Protein AF-A0A9N9IFL8-F1 (afdb_monomer_lite)

Organism: NCBI:txid94023

Secondary structure (DSSP, 8-state):
-HHHHHHHHHHHHHHHT--TTS--HHHHHHHHHHHHT----HHHHHHHHHHHT---EEEE-TTS-EEEEPPPHHHHHHHHHHHH-TT----HHHHHHHHHHTSSSTT----HHHHHHHHHHHHHHHHHHHHHHHHHHHHHHHHHHHHHHHHHHHHHHHHH-

Foldseek 3Di:
DLVLLLVLQVCQCVVVVDDPVPDPLVSSQVVSCVVPVDNDDSVRSVVSCVLAPDLWQWFQDPVGDTDTDDDDPVLLVLLQCLCVDPPHNDQLQVSQVVVQVVDPDVRRGDDSSSSVNSNVVVVVVVVVVVVVVVVVVVVVVVVVVVVVVVVVVVVVVVVVD

Structure (mmCIF, N/CA/C/O backbone):
data_AF-A0A9N9IFL8-F1
#
_entry.id   AF-A0A9N9IFL8-F1
#
loop_
_atom_site.group_PDB
_atom_site.id
_atom_site.type_symbol
_atom_site.label_atom_id
_atom_site.label_alt_id
_atom_site.label_comp_id
_atom_site.label_asym_id
_atom_site.label_entity_id
_atom_site.label_seq_id
_atom_site.pdbx_PDB_ins_code
_atom_site.Cartn_x
_atom_site.Cartn_y
_atom_site.Cartn_z
_atom_site.occupancy
_atom_site.B_iso_or_equiv
_atom_site.auth_seq_id
_atom_site.auth_comp_id
_atom_site.auth_asym_id
_atom_site.auth_atom_id
_atom_site.pdbx_PDB_model_num
ATOM 1 N N . GLU A 1 1 ? 3.283 -5.319 15.731 1.00 62.34 1 GLU A N 1
ATOM 2 C CA . GLU A 1 1 ? 2.196 -4.319 15.579 1.00 62.34 1 GLU A CA 1
ATOM 3 C C . GLU A 1 1 ? 1.649 -4.207 14.150 1.00 62.34 1 GLU A C 1
ATOM 5 O O . GLU A 1 1 ? 0.452 -4.373 13.979 1.00 62.34 1 GLU A O 1
ATOM 10 N N . GLU A 1 2 ? 2.465 -3.928 13.121 1.00 61.03 2 GLU A N 1
ATOM 11 C CA . GLU A 1 2 ? 1.962 -3.703 11.742 1.00 61.03 2 GLU A CA 1
ATOM 12 C C . GLU A 1 2 ? 1.290 -4.931 11.110 1.00 61.03 2 GLU A C 1
ATOM 14 O O . GLU A 1 2 ? 0.198 -4.815 10.553 1.00 61.03 2 GLU A O 1
ATOM 19 N N . SER A 1 3 ? 1.896 -6.117 11.247 1.00 67.12 3 SER A N 1
ATOM 20 C CA . SER A 1 3 ? 1.292 -7.387 10.814 1.00 67.12 3 SER A CA 1
ATOM 21 C C . SER A 1 3 ? -0.030 -7.663 11.537 1.00 67.12 3 SER A C 1
ATOM 23 O O . SER A 1 3 ? -1.008 -8.056 10.909 1.00 67.12 3 SER A O 1
ATOM 25 N N . GLY A 1 4 ? -0.077 -7.362 12.835 1.00 77.94 4 GLY A N 1
ATOM 26 C CA . GLY A 1 4 ? -1.257 -7.500 13.683 1.00 77.94 4 GLY A CA 1
ATOM 27 C C . GLY A 1 4 ? -2.424 -6.611 13.271 1.00 77.94 4 GLY A C 1
ATOM 28 O O . GLY A 1 4 ? -3.553 -7.080 13.168 1.00 77.94 4 GLY A O 1
ATOM 29 N N . LEU A 1 5 ? -2.147 -5.337 12.975 1.00 79.25 5 LEU A N 1
ATOM 30 C CA . LEU A 1 5 ? -3.158 -4.413 12.461 1.00 79.25 5 LEU A CA 1
ATOM 31 C C . LEU A 1 5 ? -3.664 -4.861 11.081 1.00 79.25 5 LEU A C 1
ATOM 33 O O . LEU A 1 5 ? -4.854 -4.764 10.804 1.00 79.25 5 LEU A O 1
ATOM 37 N N . SER A 1 6 ? -2.775 -5.385 10.227 1.00 73.38 6 SER A N 1
ATOM 38 C CA . SER A 1 6 ? -3.148 -5.931 8.913 1.00 73.38 6 SER A CA 1
ATOM 39 C C . SER A 1 6 ? -4.136 -7.080 9.029 1.00 73.38 6 SER A C 1
ATOM 41 O O . SER A 1 6 ? -5.112 -7.123 8.288 1.00 73.38 6 SER A O 1
ATOM 43 N N . GLU A 1 7 ? -3.867 -8.010 9.939 1.00 79.06 7 GLU A N 1
ATOM 44 C CA . GLU A 1 7 ? -4.680 -9.200 10.161 1.00 79.06 7 GLU A CA 1
ATOM 45 C C . GLU A 1 7 ? -6.087 -8.830 10.645 1.00 79.06 7 GLU A C 1
ATOM 47 O O . GLU A 1 7 ? -7.068 -9.258 10.040 1.00 79.06 7 GLU A O 1
ATOM 52 N N . ILE A 1 8 ? -6.171 -7.962 11.658 1.00 81.50 8 ILE A N 1
ATOM 53 C CA . ILE A 1 8 ? -7.432 -7.473 12.234 1.00 81.50 8 ILE A CA 1
ATOM 54 C C . ILE A 1 8 ? -8.265 -6.746 11.169 1.00 81.50 8 ILE A C 1
ATOM 56 O O . ILE A 1 8 ? -9.426 -7.077 10.948 1.00 81.50 8 ILE A O 1
ATOM 60 N N . VAL A 1 9 ? -7.657 -5.825 10.415 1.00 77.94 9 VAL A N 1
ATOM 61 C CA . VAL A 1 9 ? -8.383 -5.082 9.373 1.00 77.94 9 VAL A CA 1
ATOM 62 C C . VAL A 1 9 ? -8.813 -5.986 8.211 1.00 77.94 9 VAL A C 1
ATOM 64 O O . VAL A 1 9 ? -9.916 -5.837 7.690 1.00 77.94 9 VAL A O 1
ATOM 67 N N . LYS A 1 10 ? -7.981 -6.950 7.793 1.00 73.50 10 LYS A N 1
ATOM 68 C CA . LYS A 1 10 ? -8.353 -7.920 6.745 1.00 73.50 10 LYS A CA 1
ATOM 69 C C . LYS A 1 10 ? -9.501 -8.825 7.187 1.00 73.50 10 LYS A C 1
ATOM 71 O O . LYS A 1 10 ? -10.351 -9.140 6.357 1.00 73.50 10 LYS A O 1
ATOM 76 N N . LYS A 1 11 ? -9.514 -9.241 8.458 1.00 77.94 11 LYS A N 1
ATOM 77 C CA . LYS A 1 11 ? -10.602 -10.024 9.052 1.00 77.94 11 LYS A CA 1
ATOM 78 C C . LYS A 1 11 ? -11.904 -9.231 9.005 1.00 77.94 11 LYS A C 1
ATOM 80 O O . LYS A 1 11 ? -12.867 -9.736 8.446 1.00 77.94 11 LYS A O 1
ATOM 85 N N . GLU A 1 12 ? -11.894 -7.985 9.468 1.00 74.38 12 GLU A N 1
ATOM 86 C CA . GLU A 1 12 ? -13.070 -7.107 9.462 1.00 74.38 12 GLU A CA 1
ATOM 87 C C . GLU A 1 12 ? -13.665 -6.945 8.056 1.00 74.38 12 GLU A C 1
ATOM 89 O O . GLU A 1 12 ? -14.847 -7.192 7.833 1.00 74.38 12 GLU A O 1
ATOM 94 N N . ILE A 1 13 ? -12.825 -6.622 7.068 1.00 64.94 13 ILE A N 1
ATOM 95 C CA . ILE A 1 13 ? -13.255 -6.442 5.673 1.00 64.94 13 ILE A CA 1
ATOM 96 C C . ILE A 1 13 ? -13.856 -7.731 5.101 1.00 64.94 13 ILE A C 1
ATOM 98 O O . ILE A 1 13 ? -14.870 -7.684 4.407 1.00 64.94 13 ILE A O 1
ATOM 102 N N . LYS A 1 14 ? -13.237 -8.884 5.389 1.00 64.06 14 LYS A N 1
ATOM 103 C CA . LYS A 1 14 ? -13.695 -10.188 4.895 1.00 64.06 14 LYS A CA 1
ATOM 104 C C . LYS A 1 14 ? -14.987 -10.639 5.581 1.00 64.06 14 LYS A C 1
ATOM 106 O O . LYS A 1 14 ? -15.854 -11.185 4.911 1.00 64.06 14 LYS A O 1
ATOM 111 N N . CYS A 1 15 ? -15.109 -10.423 6.889 1.00 58.91 15 CYS A N 1
ATOM 112 C CA . CYS A 1 15 ? -16.275 -10.809 7.683 1.00 58.91 15 CYS A CA 1
ATOM 113 C C . CYS A 1 15 ? -17.493 -9.932 7.381 1.00 58.91 15 CYS A C 1
ATOM 115 O O . CYS A 1 15 ? -18.598 -10.454 7.289 1.00 58.91 15 CYS A O 1
ATOM 117 N N . ALA A 1 16 ? -17.296 -8.626 7.195 1.00 54.50 16 ALA A N 1
ATOM 118 C CA . ALA A 1 16 ? -18.390 -7.687 6.970 1.00 54.50 16 ALA A CA 1
ATOM 119 C C . ALA A 1 16 ? -18.713 -7.454 5.478 1.00 54.50 16 ALA A C 1
ATOM 121 O O . ALA A 1 16 ? -19.696 -6.788 5.168 1.00 54.50 16 ALA A O 1
ATOM 122 N N . ASN A 1 17 ? -17.911 -7.993 4.548 1.00 54.41 17 ASN A N 1
ATOM 123 C CA . ASN A 1 17 ? -18.032 -7.769 3.098 1.00 54.41 17 ASN A CA 1
ATOM 124 C C . ASN A 1 17 ? -18.170 -6.275 2.729 1.00 54.41 17 ASN A C 1
ATOM 126 O O . ASN A 1 17 ? -18.971 -5.881 1.881 1.00 54.41 17 ASN A O 1
ATOM 130 N N . ILE A 1 18 ? -17.415 -5.423 3.424 1.00 51.34 18 ILE A N 1
ATOM 131 C CA . ILE A 1 18 ? -17.518 -3.967 3.318 1.00 51.34 18 ILE A CA 1
ATOM 132 C C . ILE A 1 18 ? -16.379 -3.375 2.498 1.00 51.34 18 ILE A C 1
ATOM 134 O O . ILE A 1 18 ? -15.225 -3.797 2.568 1.00 51.34 18 ILE A O 1
ATOM 138 N N . GLU A 1 19 ? -16.695 -2.309 1.768 1.00 53.41 19 GLU A N 1
ATOM 139 C CA . GLU A 1 19 ? -15.680 -1.463 1.154 1.00 53.41 19 GLU A CA 1
ATOM 140 C C . GLU A 1 19 ? -14.746 -0.857 2.211 1.00 53.41 19 GLU A C 1
ATOM 142 O O . GLU A 1 19 ? -15.168 -0.451 3.294 1.00 53.41 19 GLU A O 1
ATOM 147 N N . TYR A 1 20 ? -13.479 -0.661 1.842 1.00 56.97 20 TYR A N 1
ATOM 148 C CA . TYR A 1 20 ? -12.429 -0.085 2.694 1.00 56.97 20 TYR A CA 1
ATOM 149 C C . TYR A 1 20 ? -12.763 1.279 3.332 1.00 56.97 20 TYR A C 1
ATOM 151 O O . TYR A 1 20 ? -12.086 1.707 4.265 1.00 56.97 20 TYR A O 1
ATOM 159 N N . ARG A 1 21 ? -13.761 2.011 2.820 1.00 56.59 21 ARG A N 1
ATOM 160 C CA . ARG A 1 21 ? -14.214 3.301 3.377 1.00 56.59 21 ARG A CA 1
ATOM 161 C C . ARG A 1 21 ? -15.175 3.146 4.560 1.00 56.59 21 ARG A C 1
ATOM 163 O O . ARG A 1 21 ? -15.415 4.127 5.252 1.00 56.59 21 ARG A O 1
ATOM 170 N N . LYS A 1 22 ? -15.697 1.940 4.791 1.00 66.94 22 LYS A N 1
ATOM 171 C CA . LYS A 1 22 ? -16.720 1.637 5.800 1.00 66.94 22 LYS A CA 1
ATOM 172 C C . LYS A 1 22 ? -16.171 0.867 7.008 1.00 66.94 22 LYS A C 1
ATOM 174 O O . LYS A 1 22 ? -16.955 0.397 7.817 1.00 66.94 22 LYS A O 1
ATOM 179 N N . ILE A 1 23 ? -14.844 0.732 7.124 1.00 78.12 23 ILE A N 1
ATOM 180 C CA . ILE A 1 23 ? -14.190 0.049 8.252 1.00 78.12 23 ILE A CA 1
ATOM 181 C C . ILE A 1 23 ? -14.613 0.712 9.568 1.00 78.12 23 ILE A C 1
ATOM 183 O O . ILE A 1 23 ? -14.384 1.913 9.751 1.00 78.12 23 ILE A O 1
ATOM 187 N N . ASP A 1 24 ? -15.166 -0.074 10.493 1.00 82.19 24 ASP A N 1
ATOM 188 C CA . ASP A 1 24 ? -15.447 0.390 11.848 1.00 82.19 24 ASP A CA 1
ATOM 189 C C . ASP A 1 24 ? -14.165 0.416 12.687 1.00 82.19 24 ASP A C 1
ATOM 191 O O . ASP A 1 24 ? -13.727 -0.558 13.299 1.00 82.19 24 ASP A O 1
ATOM 195 N N . TRP A 1 25 ? -13.555 1.594 12.738 1.00 86.56 25 TRP A N 1
ATOM 196 C CA . TRP A 1 25 ? -12.311 1.805 13.464 1.00 86.56 25 TRP A CA 1
ATOM 197 C C . TRP A 1 25 ? -12.425 1.656 14.981 1.00 86.56 25 TRP A C 1
ATOM 199 O O . TRP A 1 25 ? -11.392 1.454 15.620 1.00 86.56 25 TRP A O 1
ATOM 209 N N . LYS A 1 26 ? -13.629 1.739 15.564 1.00 88.31 26 LYS A N 1
ATOM 210 C CA . LYS A 1 26 ? -13.816 1.485 17.000 1.00 88.31 26 LYS A CA 1
ATOM 211 C C . LYS A 1 26 ? -13.617 0.003 17.300 1.00 88.31 26 LYS A C 1
ATOM 213 O O . LYS A 1 26 ? -12.864 -0.337 18.212 1.00 88.31 26 LYS A O 1
ATOM 218 N N . THR A 1 27 ? -14.206 -0.860 16.476 1.00 87.62 27 THR A N 1
ATOM 219 C CA . THR A 1 27 ? -14.025 -2.314 16.560 1.00 87.62 27 THR A CA 1
ATOM 220 C C . THR A 1 27 ? -12.560 -2.699 16.347 1.00 87.62 27 THR A C 1
ATOM 222 O O . THR A 1 27 ? -11.974 -3.357 17.207 1.00 87.62 27 THR A O 1
ATOM 225 N N . ILE A 1 28 ? -11.913 -2.169 15.298 1.00 88.00 28 ILE A N 1
ATOM 226 C CA . ILE A 1 28 ? -10.474 -2.388 15.046 1.00 88.00 28 ILE A CA 1
ATOM 227 C C . ILE A 1 28 ? -9.614 -1.958 16.240 1.00 88.00 28 ILE A C 1
ATOM 229 O O . ILE A 1 28 ? -8.686 -2.670 16.621 1.00 88.00 28 ILE A O 1
ATOM 233 N N . GLN A 1 29 ? -9.893 -0.791 16.829 1.00 92.50 29 GLN A N 1
ATOM 234 C CA . GLN A 1 29 ? -9.143 -0.284 17.978 1.00 92.50 29 GLN A CA 1
ATOM 235 C C . GLN A 1 29 ? -9.278 -1.208 19.188 1.00 92.50 29 GLN A C 1
ATOM 237 O O . GLN A 1 29 ? -8.270 -1.516 19.825 1.00 92.50 29 GLN A O 1
ATOM 242 N N . SER A 1 30 ? -10.504 -1.638 19.494 1.00 90.12 30 SER A N 1
ATOM 243 C CA . SER A 1 30 ? -10.784 -2.527 20.621 1.00 90.12 30 SER A CA 1
ATOM 244 C C . SER A 1 30 ? -10.043 -3.857 20.468 1.00 90.12 30 SER A C 1
ATOM 246 O O . SER A 1 30 ? -9.241 -4.220 21.330 1.00 90.12 30 SER A O 1
ATOM 248 N N . GLU A 1 31 ? -10.205 -4.529 19.321 1.00 89.75 31 GLU A N 1
ATOM 249 C CA . GLU A 1 31 ? -9.535 -5.807 19.046 1.00 89.75 31 GLU A CA 1
ATOM 250 C C . GLU A 1 31 ? -8.004 -5.658 19.077 1.00 89.75 31 GLU A C 1
ATOM 252 O O . GLU A 1 31 ? -7.303 -6.501 19.642 1.00 89.75 31 GLU A O 1
ATOM 257 N N . PHE A 1 32 ? -7.466 -4.564 18.523 1.00 90.62 32 PHE A N 1
ATOM 258 C CA . PHE A 1 32 ? -6.025 -4.311 18.514 1.00 90.62 32 PHE A CA 1
ATOM 259 C C . PHE A 1 32 ? -5.468 -4.107 19.927 1.00 90.62 32 PHE A C 1
ATOM 261 O O . PHE A 1 32 ? -4.444 -4.695 20.282 1.00 90.62 32 PHE A O 1
ATOM 268 N N . ASN A 1 33 ? -6.139 -3.296 20.744 1.00 89.62 33 ASN A N 1
ATOM 269 C CA . ASN A 1 33 ? -5.706 -3.006 22.107 1.00 89.62 33 ASN A CA 1
ATOM 270 C C . ASN A 1 33 ? -5.788 -4.247 23.007 1.00 89.62 33 ASN A C 1
ATOM 272 O O . ASN A 1 33 ? -4.873 -4.474 23.798 1.00 89.62 33 ASN A O 1
ATOM 276 N N . ILE A 1 34 ? -6.805 -5.099 22.823 1.00 89.94 34 ILE A N 1
ATOM 277 C CA . ILE A 1 34 ? -6.921 -6.393 23.513 1.00 89.94 34 ILE A CA 1
ATOM 278 C C . ILE A 1 34 ? -5.792 -7.339 23.083 1.00 89.94 34 ILE A C 1
ATOM 280 O O . ILE A 1 34 ? -5.062 -7.854 23.931 1.00 89.94 34 ILE A O 1
ATOM 284 N N . LYS A 1 35 ? -5.608 -7.546 21.770 1.00 90.00 35 LYS A N 1
ATOM 285 C CA . LYS A 1 35 ? -4.644 -8.525 21.234 1.00 90.00 35 LYS A CA 1
ATOM 286 C C . LYS A 1 35 ? -3.197 -8.167 21.572 1.00 90.00 35 LYS A C 1
ATOM 288 O O . LYS A 1 35 ? -2.397 -9.057 21.845 1.00 90.00 35 LYS A O 1
ATOM 293 N N . PHE A 1 36 ? -2.853 -6.879 21.555 1.00 88.19 36 PHE A N 1
ATOM 294 C CA . PHE A 1 36 ? -1.474 -6.418 21.753 1.00 88.19 36 PHE A CA 1
ATOM 295 C C . PHE A 1 36 ? -1.203 -5.814 23.135 1.00 88.19 36 PHE A C 1
ATOM 297 O O . PHE A 1 36 ? -0.058 -5.459 23.399 1.00 88.19 36 PHE A O 1
ATOM 304 N N . ARG A 1 37 ? -2.211 -5.719 24.017 1.00 88.00 37 ARG A N 1
ATOM 305 C CA . ARG A 1 37 ? -2.117 -5.065 25.339 1.00 88.00 37 ARG A CA 1
ATOM 306 C C . ARG A 1 37 ? -1.553 -3.642 25.250 1.00 88.00 37 ARG A C 1
ATOM 308 O O . ARG A 1 37 ? -0.686 -3.241 26.020 1.00 88.00 37 ARG A O 1
ATOM 315 N N . LEU A 1 3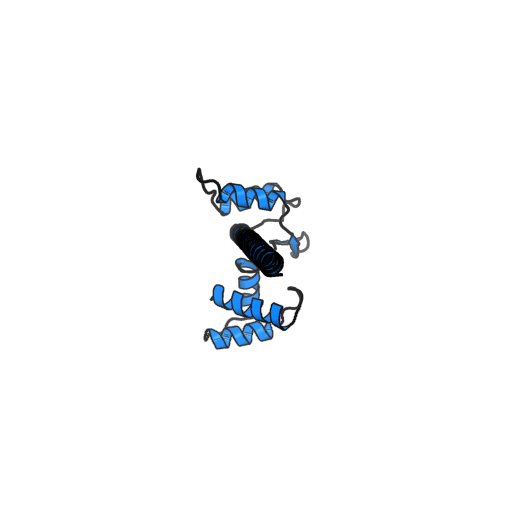8 ? -2.040 -2.885 24.270 1.00 87.38 38 LEU A N 1
ATOM 316 C CA . LEU A 1 38 ? -1.649 -1.497 24.014 1.00 87.38 38 LEU A CA 1
ATOM 317 C C . LEU A 1 38 ? -2.857 -0.573 24.166 1.00 87.38 38 LEU A C 1
ATOM 319 O O . LEU A 1 38 ? -3.993 -1.025 24.113 1.00 87.38 38 LEU A O 1
ATOM 323 N N . ASN A 1 39 ? -2.612 0.731 24.302 1.00 88.56 39 ASN A N 1
ATOM 324 C CA . ASN A 1 39 ? -3.661 1.752 24.282 1.00 88.56 39 ASN A CA 1
ATOM 325 C C . ASN A 1 39 ? -3.483 2.686 23.076 1.00 88.56 39 ASN A C 1
ATOM 327 O O . ASN A 1 39 ? -3.179 3.874 23.203 1.00 88.56 39 ASN A O 1
ATOM 331 N N . ARG A 1 40 ? -3.583 2.126 21.866 1.00 86.69 40 ARG A N 1
ATOM 332 C CA . ARG A 1 40 ? -3.516 2.921 20.635 1.00 86.69 40 ARG A CA 1
ATOM 333 C C . ARG A 1 40 ? -4.844 3.639 20.425 1.00 86.69 40 ARG A C 1
ATOM 335 O O . ARG A 1 40 ? -5.919 3.071 20.621 1.00 86.69 40 ARG A O 1
ATOM 342 N N . ASN A 1 41 ? -4.766 4.892 19.988 1.00 89.50 41 ASN A N 1
ATOM 343 C CA . ASN A 1 41 ? -5.939 5.650 19.569 1.00 89.50 41 ASN A CA 1
ATOM 344 C C . ASN A 1 41 ? -6.290 5.360 18.097 1.00 89.50 41 ASN A C 1
ATOM 346 O O . ASN A 1 41 ? -5.430 4.967 17.302 1.00 89.50 41 ASN A O 1
ATOM 350 N N . ILE A 1 42 ? -7.555 5.588 17.728 1.00 86.56 42 ILE A N 1
ATOM 351 C CA . ILE A 1 42 ? -8.063 5.366 16.364 1.00 86.56 42 ILE A CA 1
ATOM 352 C C . ILE A 1 42 ? -7.221 6.100 15.320 1.00 86.56 42 ILE A C 1
ATOM 354 O O . ILE A 1 42 ? -6.843 5.499 14.319 1.00 86.56 42 ILE A O 1
ATOM 358 N N . LYS A 1 43 ? -6.882 7.374 15.562 1.00 82.44 43 LYS A N 1
ATOM 359 C CA . LYS A 1 43 ? -6.093 8.182 14.618 1.00 82.44 43 LYS A CA 1
ATOM 360 C C . LYS A 1 43 ? -4.742 7.531 14.312 1.00 82.44 43 LYS A C 1
ATOM 362 O O . LYS A 1 43 ? -4.371 7.428 13.151 1.00 82.44 43 LYS A O 1
ATOM 367 N N . SER A 1 44 ? -4.045 7.028 15.329 1.00 81.31 44 SER A N 1
ATOM 368 C CA . SER A 1 44 ? -2.754 6.350 15.199 1.00 81.31 44 SER A CA 1
ATOM 369 C C . SER A 1 44 ? -2.873 5.048 14.407 1.00 81.31 44 SER A C 1
ATOM 371 O O . SER A 1 44 ? -2.043 4.785 13.538 1.00 81.31 44 SER A O 1
ATOM 373 N N . LEU A 1 45 ? -3.924 4.257 14.647 1.00 83.75 45 LEU A N 1
ATOM 374 C CA . LEU A 1 45 ? -4.175 3.020 13.901 1.00 83.75 45 LEU A CA 1
ATOM 375 C C . LEU A 1 45 ? -4.572 3.297 12.450 1.00 83.75 45 LEU A C 1
ATOM 377 O O . LEU A 1 45 ? -4.046 2.653 11.549 1.00 83.75 45 LEU A O 1
ATOM 381 N N . GLN A 1 46 ? -5.426 4.290 12.203 1.00 77.81 46 GLN A N 1
ATOM 382 C CA . GLN A 1 46 ? -5.775 4.753 10.858 1.00 77.81 46 GLN A CA 1
ATOM 383 C C . GLN A 1 46 ? -4.546 5.247 10.105 1.00 77.81 46 GLN A C 1
ATOM 385 O O . GLN A 1 46 ? -4.361 4.931 8.934 1.00 77.81 46 GLN A O 1
ATOM 390 N N . GLU A 1 47 ? -3.688 6.019 10.765 1.00 72.56 47 GLU A N 1
ATOM 391 C CA . GLU A 1 47 ? -2.476 6.541 10.157 1.00 72.56 47 GLU A CA 1
ATOM 392 C C . GLU A 1 47 ? -1.493 5.416 9.842 1.00 72.56 47 GLU A C 1
ATOM 394 O O . GLU A 1 47 ? -0.947 5.380 8.743 1.00 72.56 47 GLU A O 1
ATOM 399 N N . LYS A 1 48 ? -1.339 4.446 10.748 1.00 75.31 48 LYS A N 1
ATOM 400 C CA . LYS A 1 48 ? -0.516 3.251 10.535 1.00 75.31 48 LYS A CA 1
ATOM 401 C C . LYS A 1 48 ? -1.087 2.368 9.423 1.00 75.31 48 LYS A C 1
ATOM 403 O O . LYS A 1 48 ? -0.351 1.920 8.552 1.00 75.31 48 LYS A O 1
ATOM 408 N N . TYR A 1 49 ? -2.401 2.193 9.369 1.00 75.19 49 TYR A N 1
ATOM 409 C CA . TYR A 1 49 ? -3.072 1.492 8.280 1.00 75.19 49 TYR A CA 1
ATOM 410 C C . TYR A 1 49 ? -2.885 2.205 6.937 1.00 75.19 49 TYR A C 1
ATOM 412 O O . TYR A 1 49 ? -2.464 1.589 5.965 1.00 75.19 49 TYR A O 1
ATOM 420 N N . ASN A 1 50 ? -3.093 3.515 6.874 1.00 68.62 50 ASN A N 1
ATOM 421 C CA . ASN A 1 50 ? -2.912 4.283 5.643 1.00 68.62 50 ASN A CA 1
ATOM 422 C C . ASN A 1 50 ? -1.439 4.372 5.211 1.00 68.62 50 ASN A C 1
ATOM 424 O O . ASN A 1 50 ? -1.156 4.427 4.020 1.00 68.62 50 ASN A O 1
ATOM 428 N N . LYS A 1 51 ? -0.496 4.379 6.162 1.00 61.66 51 LYS A N 1
ATOM 429 C CA . LYS A 1 51 ? 0.948 4.434 5.890 1.00 61.66 51 LYS A CA 1
ATOM 430 C C . LYS A 1 51 ? 1.571 3.089 5.545 1.00 61.66 51 LYS A C 1
ATOM 432 O O . LYS A 1 51 ? 2.637 3.118 4.942 1.00 61.66 51 LYS A O 1
ATOM 437 N N . HIS A 1 52 ? 0.976 1.955 5.929 1.00 59.41 52 HIS A N 1
ATOM 438 C CA . HIS A 1 52 ? 1.611 0.628 5.810 1.00 59.41 52 HIS A CA 1
ATOM 439 C C . HIS A 1 52 ? 0.737 -0.442 5.137 1.00 59.41 52 HIS A C 1
ATOM 441 O O . HIS A 1 52 ? 1.259 -1.442 4.654 1.00 59.41 52 HIS A O 1
ATOM 447 N N . LEU A 1 53 ? -0.585 -0.268 5.112 1.00 58.69 53 LEU A N 1
ATOM 448 C CA . LEU A 1 53 ? -1.540 -1.325 4.751 1.00 58.69 53 LEU A CA 1
ATOM 449 C C . LEU A 1 53 ? -2.482 -0.936 3.609 1.00 58.69 53 LEU A C 1
ATOM 451 O O . LEU A 1 53 ? -2.957 -1.816 2.893 1.00 58.69 53 LEU A O 1
ATOM 455 N N . ARG A 1 54 ? -2.726 0.362 3.407 1.00 59.69 54 ARG A N 1
ATOM 456 C CA . ARG A 1 54 ? -3.467 0.891 2.265 1.00 59.69 54 ARG A CA 1
ATOM 457 C C . ARG A 1 54 ? -2.480 1.430 1.229 1.00 59.69 54 ARG A C 1
ATOM 459 O O . ARG A 1 54 ? -1.661 2.290 1.532 1.00 59.69 54 ARG A O 1
ATOM 466 N N . ALA A 1 55 ? -2.543 0.907 0.007 1.00 53.47 55 ALA A N 1
ATOM 467 C CA . ALA A 1 55 ? -1.658 1.292 -1.098 1.00 53.47 55 ALA A CA 1
ATOM 468 C C . ALA A 1 55 ? -2.109 2.572 -1.832 1.00 53.47 55 ALA A C 1
ATOM 470 O O . ALA A 1 55 ? -1.601 2.868 -2.913 1.00 53.47 55 ALA A O 1
ATOM 471 N N . ASP A 1 56 ? -3.066 3.311 -1.266 1.00 56.31 56 ASP A N 1
ATOM 472 C CA . ASP A 1 56 ? -3.599 4.535 -1.859 1.00 56.31 56 ASP A CA 1
ATOM 473 C C . ASP A 1 56 ? -2.745 5.732 -1.428 1.00 56.31 56 ASP A C 1
ATOM 475 O O . ASP A 1 56 ? -2.448 5.917 -0.241 1.00 56.31 56 ASP A O 1
ATOM 479 N N . VAL A 1 57 ? -2.364 6.581 -2.384 1.00 58.09 57 VAL A N 1
ATOM 480 C CA . VAL A 1 57 ? -1.696 7.843 -2.066 1.00 58.09 57 VAL A CA 1
ATOM 481 C C . VAL A 1 57 ? -2.762 8.798 -1.543 1.00 58.09 57 VAL A C 1
ATOM 483 O O . VAL A 1 57 ? -3.699 9.141 -2.253 1.00 58.09 57 VAL A O 1
ATOM 486 N N . TYR A 1 58 ? -2.661 9.209 -0.283 1.00 56.28 58 TYR A N 1
ATOM 487 C CA . TYR A 1 58 ? -3.520 10.252 0.271 1.00 56.28 58 TYR A CA 1
ATOM 488 C C . TYR A 1 58 ? -2.779 11.567 0.261 1.00 56.28 58 TYR A C 1
ATOM 490 O O . TYR A 1 58 ? -1.756 11.688 0.935 1.00 56.28 58 TYR A O 1
ATOM 498 N N . ILE A 1 59 ? -3.320 12.541 -0.455 1.00 56.12 59 ILE A N 1
ATOM 499 C CA . ILE A 1 59 ? -2.715 13.855 -0.604 1.00 56.12 59 ILE A CA 1
ATOM 500 C C . ILE A 1 59 ? -3.719 14.935 -0.240 1.00 56.12 59 ILE A C 1
ATOM 502 O O . ILE A 1 59 ? -4.894 14.820 -0.573 1.00 56.12 59 ILE A O 1
ATOM 506 N N . SER A 1 60 ? -3.250 15.987 0.419 1.00 51.47 60 SER A N 1
ATOM 507 C CA . SER A 1 60 ? -4.035 17.197 0.638 1.00 51.47 60 SER A CA 1
ATOM 508 C C . SER A 1 60 ? -4.112 18.030 -0.646 1.00 51.47 60 SER A C 1
ATOM 510 O O . SER A 1 60 ? -3.080 18.371 -1.221 1.00 51.47 60 SER A O 1
ATOM 512 N N . ASP A 1 61 ? -5.321 18.343 -1.107 1.00 56.72 61 ASP A N 1
ATOM 513 C CA . ASP A 1 61 ? -5.543 19.228 -2.252 1.00 56.72 61 ASP A CA 1
ATOM 514 C C . ASP A 1 61 ? -5.204 20.698 -1.927 1.00 56.72 61 ASP A C 1
ATOM 516 O O . ASP A 1 61 ? -4.708 21.028 -0.845 1.00 56.72 61 ASP A O 1
ATOM 520 N N . SER A 1 62 ? -5.446 21.604 -2.880 1.00 55.41 62 SER A N 1
ATOM 521 C CA . SER A 1 62 ? -5.226 23.047 -2.712 1.00 55.41 62 SER A CA 1
ATOM 522 C C . SER A 1 62 ? -6.032 23.670 -1.567 1.00 55.41 62 SER A C 1
ATOM 524 O O . SER A 1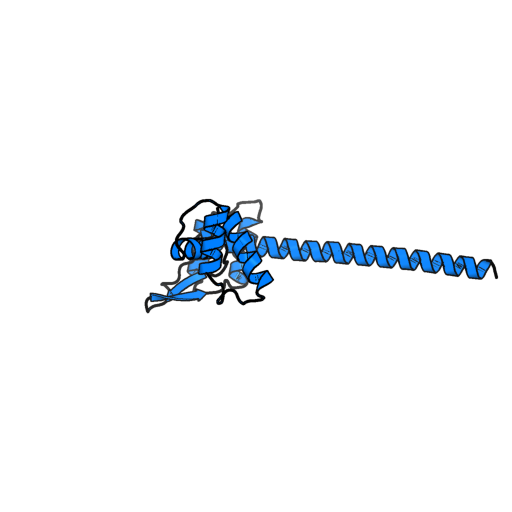 62 ? -5.660 24.749 -1.113 1.00 55.41 62 SER A O 1
ATOM 526 N N . GLU A 1 63 ? -7.076 22.989 -1.088 1.00 58.19 63 GLU A N 1
ATOM 527 C CA . GLU A 1 63 ? -7.934 23.379 0.037 1.00 58.19 63 GLU A CA 1
ATOM 528 C C . GLU A 1 63 ? -7.565 22.638 1.338 1.00 58.19 63 GLU A C 1
ATOM 530 O O . GLU A 1 63 ? -8.245 22.774 2.353 1.00 58.19 63 GLU A O 1
ATOM 535 N N . GLY A 1 64 ? -6.507 21.818 1.329 1.00 56.69 64 GLY A N 1
ATOM 536 C CA . GLY A 1 64 ? -6.070 21.032 2.484 1.00 56.69 64 GLY A CA 1
ATOM 537 C C . GLY A 1 64 ? -6.863 19.740 2.720 1.00 56.69 64 GLY A C 1
ATOM 538 O O . GLY A 1 64 ? -6.596 19.034 3.697 1.00 56.69 64 GLY A O 1
ATOM 539 N N . LYS A 1 65 ? -7.807 19.375 1.840 1.00 59.56 65 LYS A N 1
ATOM 540 C CA . LYS A 1 65 ? -8.624 18.158 1.975 1.00 59.56 65 LYS A CA 1
ATOM 541 C C . LYS A 1 65 ? -7.876 16.941 1.440 1.00 59.56 65 LYS A C 1
ATOM 543 O O . LYS A 1 65 ? -7.327 16.961 0.342 1.00 59.56 65 LYS A O 1
ATOM 548 N N . ARG A 1 66 ? -7.887 15.836 2.193 1.00 55.12 66 ARG A N 1
ATOM 549 C CA . ARG A 1 66 ? -7.211 14.588 1.799 1.00 55.12 66 ARG A CA 1
ATOM 550 C C . ARG A 1 66 ? -7.997 13.861 0.706 1.00 55.12 66 ARG A C 1
ATOM 552 O O . ARG A 1 66 ? -9.044 13.282 0.986 1.00 55.12 66 ARG A O 1
ATOM 559 N N . ARG A 1 67 ? -7.461 13.818 -0.511 1.00 60.47 67 ARG A N 1
ATOM 560 C CA . ARG A 1 67 ? -7.971 13.019 -1.632 1.00 60.47 67 ARG A CA 1
ATOM 561 C C . ARG A 1 67 ? -7.104 11.786 -1.863 1.00 60.47 67 ARG A C 1
ATOM 563 O O . ARG A 1 67 ? -5.891 11.813 -1.662 1.00 60.47 67 ARG A O 1
ATOM 570 N N . SER A 1 68 ? -7.753 10.693 -2.252 1.00 65.25 68 SER A N 1
ATOM 571 C CA . SER A 1 68 ? -7.076 9.476 -2.699 1.00 65.25 68 SER A CA 1
ATOM 572 C C . SER A 1 68 ? -6.657 9.662 -4.154 1.00 65.25 68 SER A C 1
ATOM 574 O O . SER A 1 68 ? -7.495 9.986 -4.993 1.00 65.25 68 SER A O 1
ATOM 576 N N . TYR A 1 69 ? -5.372 9.476 -4.432 1.00 69.25 69 TYR A N 1
ATOM 577 C CA . TYR A 1 69 ? -4.806 9.454 -5.769 1.00 69.25 69 TYR A CA 1
ATOM 578 C C . TYR A 1 69 ? -4.283 8.039 -6.050 1.00 69.25 69 TYR A C 1
ATOM 580 O O . TYR A 1 69 ? -3.351 7.580 -5.374 1.00 69.25 69 TYR A O 1
ATOM 588 N N . PRO A 1 70 ? -4.895 7.300 -6.987 1.00 71.88 70 PRO A N 1
ATOM 589 C CA . PRO A 1 70 ? -4.416 5.977 -7.348 1.00 71.88 70 PRO A CA 1
ATOM 590 C C . PRO A 1 70 ? -3.096 6.089 -8.122 1.00 71.88 70 PRO A C 1
ATOM 592 O O . PRO A 1 70 ? -2.910 6.977 -8.950 1.00 71.88 70 PRO A O 1
ATOM 595 N N . PHE A 1 71 ? -2.170 5.163 -7.876 1.00 76.12 71 PHE A N 1
ATOM 596 C CA . PHE A 1 71 ? -1.021 4.986 -8.765 1.00 76.12 71 PHE A CA 1
ATOM 597 C C . PHE A 1 71 ? -1.513 4.541 -10.151 1.00 76.12 71 PHE A C 1
ATOM 599 O O . PHE A 1 71 ? -2.307 3.601 -10.236 1.00 76.12 71 PHE A O 1
ATOM 606 N N . THR A 1 72 ? -1.028 5.193 -11.209 1.00 82.69 72 THR A N 1
ATOM 607 C CA . THR A 1 72 ? -1.286 4.812 -12.604 1.00 82.69 72 THR A CA 1
ATOM 608 C C . THR A 1 72 ? -0.544 3.519 -12.960 1.00 82.69 72 THR A C 1
ATOM 610 O O . THR A 1 72 ? 0.322 3.068 -12.205 1.00 82.69 72 THR A O 1
ATOM 613 N N . GLY A 1 73 ? -0.871 2.921 -14.112 1.00 77.75 73 GLY A N 1
ATOM 614 C CA . GLY A 1 73 ? -0.153 1.750 -14.631 1.00 77.75 73 GLY A CA 1
ATOM 615 C C . GLY A 1 73 ? 1.346 2.016 -14.800 1.00 77.75 73 GLY A C 1
ATOM 616 O O . GLY A 1 73 ? 2.159 1.245 -14.300 1.00 77.75 73 GLY A O 1
ATOM 617 N N . GLU A 1 74 ? 1.699 3.167 -15.372 1.00 80.81 74 GLU A N 1
ATOM 618 C CA . GLU A 1 74 ? 3.088 3.609 -15.562 1.00 80.81 74 GLU A CA 1
ATOM 619 C C . GLU A 1 74 ? 3.846 3.737 -14.234 1.00 80.81 74 GLU A C 1
ATOM 621 O O . GLU A 1 74 ? 4.973 3.260 -14.102 1.00 80.81 74 GLU A O 1
ATOM 626 N N . HIS A 1 75 ? 3.213 4.304 -13.197 1.00 84.62 75 HIS A N 1
ATOM 627 C CA . HIS A 1 75 ? 3.838 4.366 -11.875 1.00 84.62 75 HIS A CA 1
ATOM 628 C C . HIS A 1 75 ? 4.108 2.965 -11.314 1.00 84.62 75 HIS A C 1
ATOM 630 O O . HIS A 1 75 ? 5.126 2.743 -10.663 1.00 84.62 75 HIS A O 1
ATOM 636 N N . VAL A 1 76 ? 3.195 2.016 -11.532 1.00 83.69 76 VAL A N 1
ATOM 637 C CA . VAL A 1 76 ? 3.363 0.635 -11.063 1.00 83.69 76 VAL A CA 1
ATOM 638 C C . VAL A 1 76 ? 4.498 -0.067 -11.798 1.00 83.69 76 VAL A C 1
ATOM 640 O O . VAL A 1 76 ? 5.313 -0.728 -11.154 1.00 83.69 76 VAL A O 1
ATOM 643 N N . GLU A 1 77 ? 4.583 0.101 -13.112 1.00 83.31 77 GLU A N 1
ATOM 644 C CA . GLU A 1 77 ? 5.639 -0.479 -13.939 1.00 83.31 77 GLU A CA 1
ATOM 645 C C . G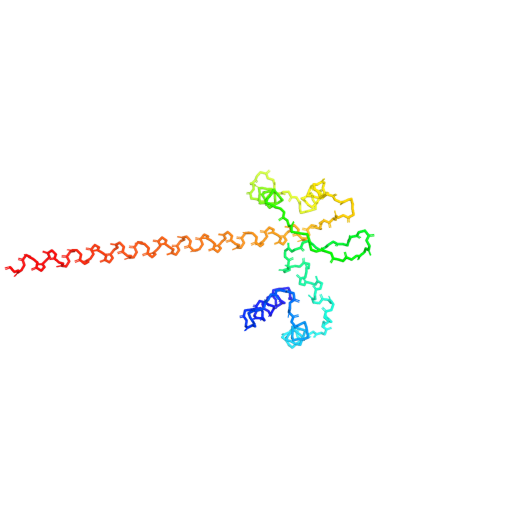LU A 1 77 ? 7.025 0.053 -13.557 1.00 83.31 77 GLU A C 1
ATOM 647 O O . GLU A 1 77 ? 7.956 -0.731 -13.347 1.00 83.31 77 GLU A O 1
ATOM 652 N N . LEU A 1 78 ? 7.146 1.367 -13.344 1.00 84.69 78 LEU A N 1
ATOM 653 C CA . LEU A 1 78 ? 8.370 1.995 -12.844 1.00 84.69 78 LEU A CA 1
ATOM 654 C C . LEU A 1 78 ? 8.785 1.422 -11.479 1.00 84.69 78 LEU A C 1
ATOM 656 O O . LEU A 1 78 ? 9.947 1.083 -11.259 1.00 84.69 78 LEU A O 1
ATOM 660 N N . ILE A 1 79 ? 7.831 1.273 -10.555 1.00 85.50 79 ILE A N 1
ATOM 661 C CA . ILE A 1 79 ? 8.088 0.715 -9.220 1.00 85.50 79 ILE A CA 1
ATOM 662 C C . ILE A 1 79 ? 8.592 -0.729 -9.302 1.00 85.50 79 ILE A C 1
ATOM 664 O O . ILE A 1 79 ? 9.499 -1.108 -8.555 1.00 85.50 79 ILE A O 1
ATOM 668 N N . LEU A 1 80 ? 7.979 -1.549 -10.157 1.00 84.00 80 LEU A N 1
ATOM 669 C CA . LEU A 1 80 ? 8.321 -2.962 -10.294 1.00 84.00 80 LEU A CA 1
ATOM 670 C C . LEU A 1 80 ? 9.678 -3.138 -10.977 1.00 84.00 80 LEU A C 1
ATOM 672 O O . LEU A 1 80 ? 10.539 -3.814 -10.415 1.00 84.00 80 LEU A O 1
ATOM 676 N N . SER A 1 81 ? 9.899 -2.497 -12.124 1.00 81.62 81 SER A N 1
ATOM 677 C CA . SER A 1 81 ? 11.150 -2.599 -12.889 1.00 81.62 81 SER A CA 1
ATOM 678 C C . SER A 1 81 ? 12.359 -2.150 -12.063 1.00 81.62 81 SER A C 1
ATOM 680 O O . SER A 1 81 ? 13.325 -2.897 -11.914 1.00 81.62 81 SER A O 1
ATOM 682 N N . ALA A 1 82 ? 12.263 -1.004 -11.385 1.00 83.50 82 ALA A N 1
ATOM 683 C CA . ALA A 1 82 ? 13.341 -0.465 -10.555 1.00 83.50 82 ALA A CA 1
ATOM 684 C C . ALA A 1 82 ? 13.660 -1.293 -9.293 1.00 83.50 82 ALA A C 1
ATOM 686 O O . ALA A 1 82 ? 14.668 -1.053 -8.618 1.00 83.50 82 ALA A O 1
ATOM 687 N N . LYS A 1 83 ? 12.794 -2.247 -8.921 1.00 82.12 83 LYS A N 1
ATOM 688 C CA . LYS A 1 83 ? 12.975 -3.113 -7.743 1.00 82.12 83 LYS A CA 1
ATOM 689 C C . LYS A 1 83 ? 13.234 -4.572 -8.067 1.00 82.12 83 LYS A C 1
ATOM 691 O O . LYS A 1 83 ? 13.774 -5.273 -7.209 1.00 82.12 83 LYS A O 1
ATOM 696 N N . LEU A 1 84 ? 12.831 -5.021 -9.248 1.00 75.31 84 LEU A N 1
ATOM 697 C CA . LEU A 1 84 ? 13.067 -6.372 -9.742 1.00 75.31 84 LEU A CA 1
ATOM 698 C C . LEU A 1 84 ? 14.367 -6.469 -10.547 1.00 75.31 84 LEU A C 1
ATOM 700 O O . LEU A 1 84 ? 14.953 -7.544 -10.560 1.00 75.31 84 LEU A O 1
ATOM 704 N N . ASN A 1 85 ? 14.859 -5.369 -11.129 1.00 64.75 85 ASN A N 1
ATOM 705 C CA . ASN A 1 85 ? 16.144 -5.365 -11.825 1.00 64.75 85 ASN A CA 1
ATOM 706 C C . ASN A 1 85 ? 17.315 -5.643 -10.868 1.00 64.75 85 ASN A C 1
ATOM 708 O O . ASN A 1 85 ? 17.492 -4.976 -9.843 1.00 64.75 85 ASN A O 1
ATOM 712 N N . GLU A 1 86 ? 18.134 -6.630 -11.232 1.00 53.19 86 GLU A N 1
ATOM 713 C CA . GLU A 1 86 ? 19.278 -7.107 -10.443 1.00 53.19 86 GLU A CA 1
ATOM 714 C C . GLU A 1 86 ? 20.459 -6.124 -10.444 1.00 53.19 86 GLU A C 1
ATOM 716 O O . GLU A 1 86 ? 21.259 -6.114 -9.513 1.00 53.19 86 GLU A O 1
ATOM 721 N N . LEU A 1 87 ? 20.520 -5.232 -11.438 1.00 47.38 87 LEU A N 1
ATOM 722 C CA . LEU A 1 87 ? 21.641 -4.315 -11.681 1.00 47.38 87 LEU A CA 1
ATOM 723 C C . LEU A 1 87 ? 21.633 -3.033 -10.830 1.00 47.38 87 LEU A C 1
ATOM 725 O O . LEU A 1 87 ? 22.543 -2.217 -10.930 1.00 47.38 87 LEU A O 1
ATOM 729 N N . GLY A 1 88 ? 20.633 -2.842 -9.970 1.00 56.53 88 GLY A N 1
ATOM 730 C CA . GLY A 1 88 ? 20.607 -1.698 -9.063 1.00 56.53 88 GLY A CA 1
ATOM 731 C C . GLY A 1 88 ? 19.211 -1.424 -8.541 1.00 56.53 88 GLY A C 1
ATOM 732 O O . GLY A 1 88 ? 18.398 -0.785 -9.202 1.00 56.53 88 GLY A O 1
ATOM 733 N N . ARG A 1 89 ? 18.920 -1.886 -7.323 1.00 76.88 89 ARG A N 1
ATOM 734 C CA . ARG A 1 89 ? 17.641 -1.597 -6.666 1.00 76.88 89 ARG A CA 1
ATOM 735 C C . ARG A 1 89 ? 17.597 -0.123 -6.282 1.00 76.88 89 ARG A C 1
ATOM 737 O O . ARG A 1 89 ? 18.264 0.282 -5.331 1.00 76.88 89 ARG A O 1
ATOM 744 N N . TRP A 1 90 ? 16.768 0.666 -6.960 1.00 83.25 90 TRP A N 1
ATOM 745 C CA . TRP A 1 90 ? 16.659 2.097 -6.663 1.00 83.25 90 TRP A CA 1
ATOM 746 C C . TRP A 1 90 ? 16.186 2.327 -5.222 1.00 83.25 90 TRP A C 1
ATOM 748 O O . TRP A 1 90 ? 15.309 1.601 -4.745 1.00 83.25 90 TRP A O 1
ATOM 758 N N . PRO A 1 91 ? 16.706 3.320 -4.482 1.00 89.88 91 PRO A N 1
ATOM 759 C CA . PRO A 1 91 ? 16.171 3.671 -3.169 1.00 89.88 91 PRO A CA 1
ATOM 760 C C . PRO A 1 91 ? 14.690 4.071 -3.245 1.00 89.88 91 PRO A C 1
ATOM 762 O O . PRO A 1 91 ? 14.250 4.707 -4.199 1.00 89.88 91 PRO A O 1
ATOM 765 N N . TRP A 1 92 ? 13.899 3.753 -2.212 1.00 87.44 92 TRP A N 1
ATOM 766 C CA . TRP A 1 92 ? 12.474 4.137 -2.169 1.00 87.44 92 TRP A CA 1
ATOM 767 C C . TRP A 1 92 ? 12.270 5.653 -2.233 1.00 87.44 92 TRP A C 1
ATOM 769 O O . TRP A 1 92 ? 11.284 6.115 -2.799 1.00 87.44 92 TRP A O 1
ATOM 779 N N . LYS A 1 93 ? 13.212 6.414 -1.657 1.00 89.00 93 LYS A N 1
ATOM 780 C CA . LYS A 1 93 ? 13.218 7.877 -1.705 1.00 89.00 93 LYS A CA 1
ATOM 781 C C . LYS A 1 93 ? 13.317 8.386 -3.137 1.00 89.00 93 LYS A C 1
ATOM 783 O O . LYS A 1 93 ? 12.452 9.145 -3.561 1.00 89.00 93 LYS A O 1
ATOM 788 N N . PHE A 1 94 ? 14.287 7.870 -3.881 1.00 89.19 94 PHE A N 1
ATOM 789 C CA . PHE A 1 94 ? 14.485 8.216 -5.280 1.00 89.19 94 PHE A CA 1
ATOM 790 C C . PHE A 1 94 ? 13.242 7.897 -6.121 1.00 89.19 94 PHE A C 1
ATOM 792 O O . PHE A 1 94 ? 12.740 8.753 -6.834 1.00 89.19 94 PHE A O 1
ATOM 799 N N . LEU A 1 95 ? 12.657 6.706 -5.947 1.00 88.06 95 LEU A N 1
ATOM 800 C CA . LEU A 1 95 ? 11.425 6.338 -6.653 1.00 88.06 95 LEU A CA 1
ATOM 801 C C . LEU A 1 95 ? 10.246 7.261 -6.334 1.00 88.06 95 LEU A C 1
ATOM 803 O O . LEU A 1 95 ? 9.468 7.589 -7.223 1.00 88.06 95 LEU A O 1
ATOM 807 N N . SER A 1 96 ? 10.098 7.684 -5.075 1.00 86.50 96 SER A N 1
ATOM 808 C CA . SER A 1 96 ? 9.044 8.639 -4.722 1.00 86.50 96 SER A CA 1
ATOM 809 C C . SER A 1 96 ? 9.268 10.011 -5.347 1.00 86.50 96 SER A C 1
ATOM 811 O O . SER A 1 96 ? 8.310 10.639 -5.783 1.00 86.50 96 SER A O 1
ATOM 813 N N . GLU A 1 97 ? 10.518 10.467 -5.424 1.00 88.25 97 GLU A N 1
ATOM 814 C CA . GLU A 1 97 ? 10.872 11.725 -6.083 1.00 88.25 97 GLU A CA 1
ATOM 815 C C . GLU A 1 97 ? 10.602 11.647 -7.586 1.00 88.25 97 GLU A C 1
ATOM 817 O O . GLU A 1 97 ? 10.018 12.580 -8.129 1.00 88.25 97 GLU A O 1
ATOM 822 N N . GLU A 1 98 ? 10.924 10.520 -8.223 1.00 88.00 98 GLU A N 1
ATOM 823 C CA . GLU A 1 98 ? 10.669 10.308 -9.647 1.00 88.00 98 GLU A CA 1
ATOM 824 C C . GLU A 1 98 ? 9.173 10.307 -9.961 1.00 88.00 98 GLU A C 1
ATOM 826 O O . GLU A 1 98 ? 8.714 11.085 -10.790 1.00 88.00 98 GLU A O 1
ATOM 831 N N . ILE A 1 99 ? 8.379 9.528 -9.221 1.00 86.44 99 ILE A N 1
ATOM 832 C CA . ILE A 1 99 ? 6.919 9.499 -9.391 1.00 86.44 99 ILE A CA 1
ATOM 833 C C . ILE A 1 99 ? 6.324 10.894 -9.179 1.00 86.44 99 ILE A C 1
ATOM 835 O O . ILE A 1 99 ? 5.448 11.303 -9.933 1.00 86.44 99 ILE A O 1
ATOM 839 N N . ASN A 1 100 ? 6.820 11.656 -8.199 1.00 83.62 100 ASN A N 1
ATOM 840 C CA . ASN A 1 100 ? 6.330 13.006 -7.918 1.00 83.62 100 ASN A CA 1
ATOM 841 C C . ASN A 1 100 ? 6.538 13.996 -9.070 1.00 83.62 100 ASN A C 1
ATOM 843 O O . ASN A 1 100 ? 5.757 14.939 -9.170 1.00 83.62 100 ASN A O 1
ATOM 847 N N . LYS A 1 101 ? 7.531 13.790 -9.948 1.00 84.31 101 LYS A N 1
ATOM 848 C CA . LYS A 1 101 ? 7.724 14.627 -11.148 1.00 84.31 101 LYS A CA 1
ATOM 849 C C . LYS A 1 101 ? 6.589 14.470 -12.159 1.00 84.31 101 LYS A C 1
ATOM 851 O O . LYS A 1 101 ? 6.314 15.401 -12.907 1.00 84.31 101 LYS A O 1
ATOM 856 N N . HIS A 1 102 ? 5.929 13.314 -12.160 1.00 80.50 102 HIS A N 1
ATOM 857 C CA . HIS A 1 102 ? 4.855 12.972 -13.093 1.00 80.50 102 HIS A CA 1
ATOM 858 C C . HIS A 1 102 ? 3.456 13.176 -12.496 1.00 80.50 102 HIS A C 1
ATOM 860 O O . HIS A 1 102 ? 2.450 12.876 -13.139 1.00 80.50 102 HIS A O 1
ATOM 866 N N . LEU A 1 103 ? 3.363 13.694 -11.265 1.00 75.38 103 LEU A N 1
ATOM 867 C CA . LEU A 1 103 ? 2.076 13.992 -10.649 1.00 75.38 103 LEU A CA 1
ATOM 868 C C . LEU A 1 103 ? 1.554 15.349 -11.154 1.00 75.38 103 LEU A C 1
ATOM 870 O O . LEU A 1 103 ? 2.283 16.339 -11.124 1.00 75.38 103 LEU A O 1
ATOM 874 N N . PRO A 1 104 ? 0.276 15.436 -11.568 1.00 67.06 104 PRO A N 1
ATOM 875 C CA . PRO A 1 104 ? -0.277 16.604 -12.263 1.00 67.06 104 PRO A CA 1
ATOM 876 C C . PRO A 1 104 ? -0.409 17.868 -11.396 1.00 67.06 104 PRO A C 1
ATOM 878 O O . PRO A 1 104 ? -0.879 18.896 -11.874 1.00 67.06 104 PRO A O 1
ATOM 881 N N . ILE A 1 105 ? -0.056 17.817 -10.107 1.00 64.75 105 ILE A N 1
ATOM 882 C CA . ILE A 1 105 ? -0.296 18.906 -9.156 1.00 64.75 105 ILE A CA 1
ATOM 883 C C . ILE A 1 105 ? 0.949 19.106 -8.287 1.00 64.75 105 ILE A C 1
ATOM 885 O O . ILE A 1 105 ? 1.386 18.199 -7.584 1.00 64.75 105 ILE A O 1
ATOM 889 N N . SER A 1 106 ? 1.467 20.335 -8.249 1.00 57.72 106 SER A N 1
ATOM 890 C CA . SER A 1 106 ? 2.702 20.724 -7.539 1.00 57.72 106 SER A CA 1
ATOM 891 C C . SER A 1 106 ? 2.696 20.479 -6.021 1.00 57.72 106 SER A C 1
ATOM 893 O O . SER A 1 106 ? 3.752 20.394 -5.389 1.00 57.72 106 SER A O 1
ATOM 895 N N . LYS A 1 107 ? 1.509 20.351 -5.418 1.00 58.84 107 LYS A N 1
ATOM 896 C CA . LYS A 1 107 ? 1.309 20.072 -3.984 1.00 58.84 107 LYS A CA 1
ATOM 897 C C . LYS A 1 107 ? 1.139 18.584 -3.674 1.00 58.84 107 LYS A C 1
ATOM 899 O O . LYS A 1 107 ? 1.058 18.205 -2.506 1.00 58.84 107 LYS A O 1
ATOM 904 N N . VAL A 1 108 ? 1.097 17.737 -4.701 1.00 62.75 108 VAL A N 1
ATOM 905 C CA . VAL A 1 108 ? 0.905 16.302 -4.555 1.00 62.75 108 VAL A CA 1
ATOM 906 C C . VAL A 1 108 ? 2.251 15.596 -4.448 1.00 62.75 108 VAL A C 1
ATOM 908 O O . VAL A 1 108 ? 3.024 15.568 -5.396 1.00 62.75 108 VAL A O 1
ATOM 911 N N . ARG A 1 109 ? 2.541 15.023 -3.270 1.00 71.69 109 ARG A N 1
ATOM 912 C CA . ARG A 1 109 ? 3.766 14.248 -3.037 1.00 71.69 109 ARG A CA 1
ATOM 913 C C . ARG A 1 109 ? 3.455 12.877 -2.458 1.00 71.69 109 ARG A C 1
ATOM 915 O O . ARG A 1 109 ? 2.992 12.756 -1.324 1.00 71.69 109 ARG A O 1
ATOM 922 N N . CYS A 1 110 ? 3.741 11.840 -3.232 1.00 76.69 110 CYS A N 1
ATOM 923 C CA . CYS A 1 110 ? 3.887 10.492 -2.726 1.00 76.69 110 CYS A CA 1
ATOM 924 C C . CYS A 1 110 ? 5.151 10.393 -1.858 1.00 76.69 110 CYS A C 1
ATOM 926 O O . CYS A 1 110 ? 6.181 11.024 -2.111 1.00 76.69 110 CYS A O 1
ATOM 928 N N . THR A 1 111 ? 5.044 9.610 -0.792 1.00 81.06 111 THR A N 1
ATOM 929 C CA . THR A 1 111 ? 6.120 9.335 0.159 1.00 81.06 111 THR A CA 1
ATOM 930 C C . THR A 1 111 ? 6.816 8.018 -0.189 1.00 81.06 111 THR A C 1
ATOM 932 O O . THR A 1 111 ? 6.181 7.114 -0.744 1.00 81.06 111 THR A O 1
ATOM 935 N N . PRO A 1 112 ? 8.082 7.828 0.221 1.00 83.50 112 PRO A N 1
ATOM 936 C CA . PRO A 1 112 ? 8.809 6.577 -0.011 1.00 83.50 112 PRO A CA 1
ATOM 937 C C . PRO A 1 112 ? 8.063 5.335 0.507 1.00 83.50 112 PRO A C 1
ATOM 939 O O . PRO A 1 112 ? 8.075 4.280 -0.127 1.00 83.50 112 PRO A O 1
ATOM 942 N N . ASN A 1 113 ? 7.364 5.461 1.641 1.00 75.94 113 ASN A N 1
ATOM 943 C CA . ASN A 1 113 ? 6.581 4.367 2.221 1.00 75.94 113 ASN A CA 1
ATOM 944 C C . ASN A 1 113 ? 5.357 4.006 1.37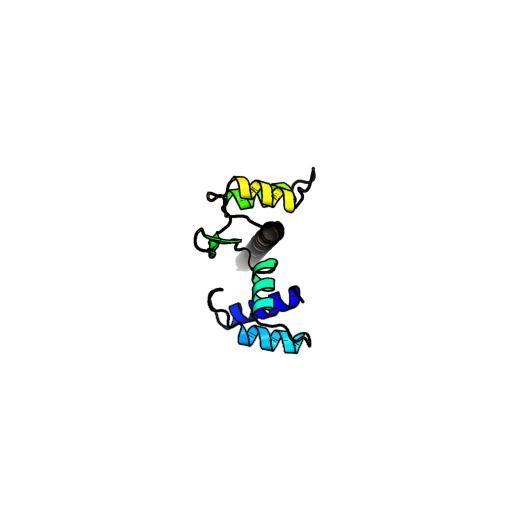2 1.00 75.94 113 ASN A C 1
ATOM 946 O O . ASN A 1 113 ? 5.048 2.826 1.232 1.00 75.94 113 ASN A O 1
ATOM 950 N N . GLN A 1 114 ? 4.691 4.986 0.758 1.00 76.81 114 GLN A N 1
ATOM 951 C CA . GLN A 1 114 ? 3.565 4.721 -0.144 1.00 76.81 114 GLN A CA 1
ATOM 952 C C . GLN A 1 114 ? 4.022 3.948 -1.384 1.00 76.81 114 GLN A C 1
ATOM 954 O O . GLN A 1 114 ? 3.383 2.969 -1.767 1.00 76.81 114 GLN A O 1
ATOM 959 N N . VAL A 1 115 ? 5.173 4.321 -1.946 1.00 83.00 115 VAL A N 1
ATOM 960 C CA . VAL A 1 115 ? 5.811 3.598 -3.057 1.00 83.00 115 VAL A CA 1
ATOM 961 C C . VAL A 1 115 ? 6.168 2.164 -2.649 1.00 83.00 115 VAL A C 1
ATOM 963 O O . VAL A 1 115 ? 5.836 1.209 -3.353 1.00 83.00 115 VAL A O 1
ATOM 966 N N . LYS A 1 116 ? 6.780 1.986 -1.470 1.00 83.00 116 LYS A N 1
ATOM 967 C CA . LYS A 1 116 ? 7.118 0.664 -0.918 1.00 83.00 116 LYS A CA 1
ATOM 968 C C . LYS A 1 116 ? 5.879 -0.220 -0.728 1.00 83.00 116 LYS A C 1
ATOM 970 O O . LYS A 1 116 ? 5.895 -1.392 -1.105 1.00 83.00 116 LYS A O 1
ATOM 975 N N . ASN A 1 117 ? 4.794 0.317 -0.175 1.00 76.38 117 ASN A N 1
ATOM 976 C CA . ASN A 1 117 ? 3.558 -0.445 0.017 1.00 76.38 117 ASN A CA 1
ATOM 977 C C . ASN A 1 117 ? 2.920 -0.839 -1.306 1.00 76.38 117 ASN A C 1
ATOM 979 O O . ASN A 1 117 ? 2.405 -1.954 -1.431 1.00 76.38 117 ASN A O 1
ATOM 983 N N . LYS A 1 118 ? 2.956 0.062 -2.293 1.00 80.44 118 LYS A N 1
ATOM 984 C CA . LYS A 1 118 ? 2.450 -0.231 -3.627 1.00 80.44 118 LYS A CA 1
ATOM 985 C C . LYS A 1 118 ? 3.224 -1.390 -4.250 1.00 80.44 118 LYS A C 1
ATOM 987 O O . LYS A 1 118 ? 2.591 -2.353 -4.667 1.00 80.44 118 LYS A O 1
ATOM 992 N N . TYR A 1 119 ? 4.559 -1.373 -4.185 1.00 82.56 119 TYR A N 1
ATOM 993 C CA . TYR A 1 119 ? 5.396 -2.500 -4.617 1.00 82.56 119 TYR A CA 1
ATOM 994 C C . TYR A 1 119 ? 4.978 -3.823 -3.958 1.00 82.56 119 TYR A C 1
ATOM 996 O O . TYR A 1 119 ? 4.730 -4.811 -4.645 1.00 82.56 119 TYR A O 1
ATOM 1004 N N . HIS A 1 120 ? 4.861 -3.853 -2.626 1.00 76.06 120 HIS A N 1
ATOM 1005 C CA . HIS A 1 120 ? 4.477 -5.074 -1.911 1.00 76.06 120 HIS A CA 1
ATOM 1006 C C . HIS A 1 120 ? 3.076 -5.558 -2.291 1.00 76.06 120 HIS A C 1
ATOM 1008 O O . HIS A 1 120 ? 2.872 -6.755 -2.468 1.00 76.06 120 HIS A O 1
ATOM 1014 N N . THR A 1 121 ? 2.128 -4.639 -2.460 1.00 74.19 121 THR A N 1
ATOM 1015 C CA . THR A 1 121 ? 0.755 -4.967 -2.860 1.00 74.19 121 THR A CA 1
ATOM 1016 C C . THR A 1 121 ? 0.720 -5.611 -4.242 1.00 74.19 121 THR A C 1
ATOM 1018 O O . THR A 1 121 ? 0.073 -6.640 -4.420 1.00 74.19 121 THR A O 1
ATOM 1021 N N . GLU A 1 122 ? 1.434 -5.041 -5.213 1.00 77.44 122 GLU A N 1
ATOM 1022 C CA . GLU A 1 122 ? 1.486 -5.581 -6.574 1.00 77.44 122 GLU A CA 1
ATOM 1023 C C . GLU A 1 122 ? 2.263 -6.905 -6.630 1.00 77.44 122 GLU A C 1
ATOM 1025 O O . GLU A 1 122 ? 1.822 -7.846 -7.284 1.00 77.44 122 GLU A O 1
ATOM 1030 N N . LYS A 1 123 ? 3.335 -7.054 -5.842 1.00 73.12 123 LYS A N 1
ATOM 1031 C CA . LYS A 1 123 ? 4.055 -8.329 -5.704 1.00 73.12 123 LYS A CA 1
ATOM 1032 C C . LYS A 1 123 ? 3.171 -9.437 -5.123 1.00 73.12 123 LYS A C 1
ATOM 1034 O O . LYS A 1 123 ? 3.214 -10.569 -5.593 1.00 73.12 123 LYS A O 1
ATOM 1039 N N . GLU A 1 124 ? 2.356 -9.134 -4.115 1.00 66.50 124 GLU A N 1
ATOM 1040 C CA . GLU A 1 124 ? 1.413 -10.104 -3.544 1.00 66.50 124 GLU A CA 1
ATOM 1041 C C . GLU A 1 124 ? 0.277 -10.450 -4.517 1.00 66.50 124 GLU A C 1
ATOM 1043 O O . GLU A 1 124 ? -0.144 -11.605 -4.572 1.00 66.50 124 GLU A O 1
ATOM 1048 N N . LYS A 1 125 ? -0.192 -9.498 -5.334 1.00 67.44 125 LYS A N 1
ATOM 1049 C CA . LYS A 1 125 ? -1.128 -9.796 -6.432 1.00 67.44 125 LYS A CA 1
ATOM 1050 C C . LYS A 1 125 ? -0.500 -10.727 -7.463 1.00 67.44 125 LYS A C 1
ATOM 1052 O O . LYS A 1 125 ? -1.124 -11.724 -7.806 1.00 67.44 125 LYS A O 1
ATOM 1057 N N . GLN A 1 126 ? 0.735 -10.459 -7.889 1.00 68.50 126 GLN A N 1
ATOM 1058 C CA . GLN A 1 126 ? 1.465 -11.329 -8.814 1.00 68.50 126 GLN A CA 1
ATOM 1059 C C . GLN A 1 126 ? 1.656 -12.733 -8.237 1.00 68.50 126 GLN A C 1
ATOM 1061 O O . GLN A 1 126 ? 1.397 -13.703 -8.933 1.00 68.50 126 GLN A O 1
ATOM 1066 N N . LYS A 1 127 ? 2.015 -12.868 -6.953 1.00 63.53 127 LYS A N 1
ATOM 1067 C CA . LYS A 1 127 ? 2.093 -14.180 -6.285 1.00 63.53 127 LYS A CA 1
ATOM 1068 C C . LYS A 1 127 ? 0.754 -14.903 -6.249 1.00 63.53 127 LYS A C 1
ATOM 1070 O O . LYS A 1 127 ? 0.716 -16.105 -6.472 1.00 63.53 127 LYS A O 1
ATOM 1075 N N . LYS A 1 128 ? -0.342 -14.193 -5.965 1.00 61.59 128 LYS A N 1
ATOM 1076 C CA . LYS A 1 128 ? -1.684 -14.786 -5.995 1.00 61.59 128 LYS A CA 1
ATOM 1077 C C . LYS A 1 128 ? -2.045 -15.243 -7.402 1.00 61.59 128 LYS A C 1
ATOM 1079 O O . LYS A 1 128 ? -2.480 -16.373 -7.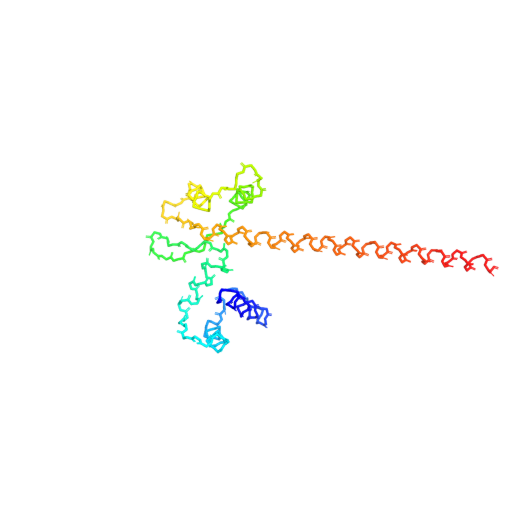551 1.00 61.59 128 LYS A O 1
ATOM 1084 N N . MET A 1 129 ? -1.824 -14.410 -8.417 1.00 62.28 129 MET A N 1
ATOM 1085 C CA . MET A 1 129 ? -2.089 -14.755 -9.818 1.00 62.28 129 MET A CA 1
ATOM 1086 C C . MET A 1 129 ? -1.211 -15.912 -10.303 1.00 62.28 129 MET A C 1
ATOM 1088 O O . MET A 1 129 ? -1.720 -16.823 -10.942 1.00 62.28 129 MET A O 1
ATOM 1092 N N . ALA A 1 130 ? 0.073 -15.931 -9.942 1.00 59.88 130 ALA A N 1
ATOM 1093 C CA . ALA A 1 130 ? 0.977 -17.040 -10.230 1.00 59.88 130 ALA A CA 1
ATOM 1094 C C . ALA A 1 130 ? 0.558 -18.320 -9.491 1.00 59.88 130 ALA A C 1
ATOM 1096 O O . ALA A 1 130 ? 0.575 -19.397 -10.073 1.00 59.88 130 ALA A O 1
ATOM 1097 N N . GLY A 1 131 ? 0.114 -18.209 -8.236 1.00 53.69 131 GLY A N 1
ATOM 1098 C CA . GLY A 1 131 ? -0.465 -19.319 -7.481 1.00 53.69 131 GLY A CA 1
ATOM 1099 C C . GLY A 1 131 ? -1.738 -19.863 -8.131 1.00 53.69 131 GLY A C 1
ATOM 1100 O O . GLY A 1 131 ? -1.878 -21.072 -8.262 1.00 53.69 131 GLY A O 1
ATOM 1101 N N . PHE A 1 132 ? -2.630 -18.992 -8.611 1.00 49.62 132 PHE A N 1
ATOM 1102 C CA . PHE A 1 132 ? -3.803 -19.395 -9.390 1.00 49.62 132 PHE A CA 1
ATOM 1103 C C . PHE A 1 132 ? -3.418 -20.056 -10.715 1.00 49.62 132 PHE A C 1
ATOM 1105 O O . PHE A 1 132 ? -4.017 -21.064 -11.063 1.00 49.62 132 PHE A O 1
ATOM 1112 N N . ALA A 1 133 ? -2.401 -19.553 -11.417 1.00 47.06 133 ALA A N 1
ATOM 1113 C CA . ALA A 1 133 ? -1.900 -20.173 -12.642 1.00 47.06 133 ALA A CA 1
ATOM 1114 C C . ALA A 1 133 ? -1.305 -21.570 -12.382 1.00 47.06 133 ALA A C 1
ATOM 1116 O O . ALA A 1 133 ? -1.566 -22.499 -13.139 1.00 47.06 133 ALA A O 1
ATOM 1117 N N . LEU A 1 134 ? -0.560 -21.748 -11.285 1.00 43.22 134 LEU A N 1
ATOM 1118 C CA . LEU A 1 134 ? -0.022 -23.049 -10.866 1.00 43.22 134 LEU A CA 1
ATOM 1119 C C . LEU A 1 134 ? -1.131 -24.031 -10.454 1.00 43.22 134 LEU A C 1
ATOM 1121 O O . LEU A 1 134 ? -1.067 -25.208 -10.800 1.00 43.22 134 LEU A O 1
ATOM 1125 N N . ILE A 1 135 ? -2.167 -23.552 -9.759 1.00 46.59 135 ILE A N 1
ATOM 1126 C CA . ILE A 1 135 ? -3.343 -24.359 -9.397 1.00 46.59 135 ILE A CA 1
ATOM 1127 C C . ILE A 1 135 ? -4.138 -24.750 -10.651 1.00 46.59 135 ILE A C 1
ATOM 1129 O O . ILE A 1 135 ? -4.523 -25.907 -10.782 1.00 46.59 135 ILE A O 1
ATOM 1133 N N . ASP A 1 136 ? -4.343 -23.829 -11.595 1.00 38.34 136 ASP A N 1
ATOM 1134 C CA . ASP A 1 136 ? -5.054 -24.099 -12.851 1.00 38.34 136 ASP A CA 1
ATOM 1135 C C . ASP A 1 136 ? -4.300 -25.115 -13.728 1.00 38.34 136 ASP A C 1
ATOM 1137 O O . ASP A 1 136 ? -4.909 -26.031 -14.283 1.00 38.34 136 ASP A O 1
ATOM 1141 N N . MET A 1 137 ? -2.964 -25.033 -13.784 1.00 46.03 137 MET A N 1
ATOM 1142 C CA . MET A 1 137 ? -2.134 -26.047 -14.449 1.00 46.03 137 MET A CA 1
ATOM 1143 C C . MET A 1 137 ? -2.235 -27.416 -13.761 1.00 46.03 137 MET A C 1
ATOM 1145 O O . MET A 1 137 ? -2.450 -28.416 -14.441 1.00 46.03 137 MET A O 1
ATOM 1149 N N . SER A 1 138 ? -2.182 -27.469 -12.426 1.00 45.34 138 SER A N 1
ATOM 1150 C CA . SER A 1 138 ? -2.329 -28.720 -11.666 1.00 45.34 138 SER A CA 1
ATOM 1151 C C . SER A 1 138 ? -3.714 -29.366 -11.843 1.00 45.34 138 SER A C 1
ATOM 1153 O O . SER A 1 138 ? -3.826 -30.586 -11.988 1.00 45.34 138 SER A O 1
ATOM 1155 N N . ILE A 1 139 ? -4.783 -28.561 -11.898 1.00 49.25 139 ILE A N 1
ATOM 1156 C CA . ILE A 1 139 ? -6.146 -29.040 -12.170 1.00 49.25 139 ILE A CA 1
ATOM 1157 C C . ILE A 1 139 ? -6.252 -29.579 -13.602 1.00 49.25 139 ILE A C 1
ATOM 1159 O O . ILE A 1 139 ? -6.812 -30.659 -13.802 1.00 49.25 139 ILE A O 1
ATOM 1163 N N . LYS A 1 140 ? -5.681 -28.881 -14.592 1.00 52.16 140 LYS A N 1
ATOM 1164 C CA . LYS A 1 140 ? -5.640 -29.347 -15.988 1.00 52.16 140 LYS A CA 1
ATOM 1165 C C . LYS A 1 140 ? -4.875 -30.662 -16.132 1.00 52.16 140 LYS A C 1
ATOM 1167 O O . LYS A 1 140 ? -5.389 -31.583 -16.762 1.00 52.16 140 LYS A O 1
ATOM 1172 N N . GLU A 1 141 ? -3.709 -30.798 -15.508 1.00 62.66 141 GLU A N 1
ATOM 1173 C CA . GLU A 1 141 ? -2.939 -32.051 -15.509 1.00 62.66 141 GLU A CA 1
ATOM 1174 C C . GLU A 1 141 ? -3.711 -33.205 -14.852 1.00 62.66 141 GLU A C 1
ATOM 1176 O O . GLU A 1 141 ? -3.764 -34.312 -15.394 1.00 62.66 141 GLU A O 1
ATOM 1181 N N . SER A 1 142 ? -4.379 -32.942 -13.724 1.00 62.12 142 SER A N 1
ATOM 1182 C CA . SER A 1 142 ? -5.232 -33.922 -13.039 1.00 62.12 142 SER A CA 1
ATOM 1183 C C . SER A 1 142 ? -6.406 -34.383 -13.912 1.00 62.12 142 SER A C 1
ATOM 1185 O O . SER A 1 142 ? -6.682 -35.581 -14.004 1.00 62.12 142 SER A O 1
ATOM 1187 N N . LEU A 1 143 ? -7.071 -33.458 -14.612 1.00 58.28 143 LEU A N 1
ATOM 1188 C CA . LEU A 1 143 ? -8.163 -33.771 -15.540 1.00 58.28 143 LEU A CA 1
ATOM 1189 C C . LEU A 1 143 ? -7.681 -34.581 -16.752 1.00 58.28 143 LEU A C 1
ATOM 1191 O O . LEU A 1 143 ? -8.336 -35.552 -17.136 1.00 58.28 143 LEU A O 1
ATOM 1195 N N . VAL A 1 144 ? -6.518 -34.244 -17.315 1.00 70.62 144 VAL A N 1
ATOM 1196 C CA . VAL A 1 144 ? -5.910 -34.997 -18.425 1.00 70.62 144 VAL A CA 1
ATOM 1197 C C . VAL A 1 144 ? -5.559 -36.424 -17.996 1.00 70.62 144 VAL A C 1
ATOM 1199 O O . VAL A 1 144 ? -5.849 -37.372 -18.726 1.00 70.62 144 VAL A O 1
ATOM 1202 N N . ASN A 1 145 ? -4.995 -36.611 -16.801 1.00 66.19 145 ASN A N 1
ATOM 1203 C CA . ASN A 1 145 ? -4.661 -37.944 -16.290 1.00 66.19 145 ASN A CA 1
ATOM 1204 C C . ASN A 1 145 ? -5.908 -38.788 -15.988 1.00 66.19 145 ASN A C 1
ATOM 1206 O O . ASN A 1 145 ? -5.938 -39.979 -16.312 1.00 66.19 145 ASN A O 1
ATOM 1210 N N . LYS A 1 146 ? -6.968 -38.179 -15.444 1.00 69.00 146 LYS A N 1
ATOM 1211 C CA . LYS A 1 146 ? -8.262 -38.856 -15.254 1.00 69.00 146 LYS A CA 1
ATOM 1212 C C . LYS A 1 146 ? -8.887 -39.274 -16.586 1.00 69.00 146 LYS A C 1
ATOM 1214 O O . LYS A 1 146 ? -9.337 -40.409 -16.702 1.00 69.00 146 LYS A O 1
ATOM 1219 N N . SER A 1 147 ? -8.844 -38.411 -17.602 1.00 61.94 147 SER A N 1
ATOM 1220 C CA . SER A 1 147 ? -9.335 -38.717 -18.954 1.00 61.94 147 SER A CA 1
ATOM 1221 C C . SER A 1 147 ? -8.578 -39.884 -19.606 1.00 61.94 147 SER A C 1
ATOM 1223 O O . SER A 1 147 ? -9.195 -40.819 -20.114 1.00 61.94 147 SER A O 1
ATOM 1225 N N . LYS A 1 148 ? -7.240 -39.903 -19.509 1.00 73.88 148 LYS A N 1
ATOM 1226 C CA . LYS A 1 148 ? -6.414 -41.027 -19.993 1.00 73.88 148 LYS A CA 1
ATOM 1227 C C . LYS A 1 148 ? -6.754 -42.342 -19.294 1.00 73.88 148 LYS A C 1
ATOM 1229 O O . LYS A 1 148 ? -6.847 -43.377 -19.944 1.00 73.88 148 LYS A O 1
ATOM 1234 N N . THR A 1 149 ? -6.960 -42.291 -17.979 1.00 71.69 149 THR A N 1
ATOM 1235 C CA . THR A 1 149 ? -7.337 -43.469 -17.186 1.00 71.69 149 THR A CA 1
ATOM 1236 C C . THR A 1 149 ? -8.695 -44.007 -17.630 1.00 71.69 149 THR A C 1
ATOM 1238 O O . THR A 1 149 ? -8.822 -45.201 -17.877 1.00 71.69 149 THR A O 1
ATOM 1241 N N . LEU A 1 150 ? -9.683 -43.126 -17.818 1.00 63.41 150 LEU A N 1
ATOM 1242 C CA . LEU A 1 150 ? -11.019 -43.500 -18.282 1.00 63.41 150 LEU A CA 1
ATOM 1243 C C . LEU A 1 150 ? -10.986 -44.130 -19.685 1.00 63.41 150 LEU A C 1
ATOM 1245 O O . LEU A 1 150 ? -11.598 -45.168 -19.913 1.00 63.41 150 LEU A O 1
ATOM 1249 N N . SER A 1 151 ? -10.215 -43.541 -20.604 1.00 69.31 151 SER A N 1
ATOM 1250 C CA . SER A 1 151 ? -10.022 -44.064 -21.963 1.00 69.31 151 SER A CA 1
ATOM 1251 C C . SER A 1 151 ? -9.405 -45.468 -21.960 1.00 69.31 151 SER A C 1
ATOM 1253 O O . SER A 1 151 ? -9.853 -46.354 -22.688 1.00 69.31 151 SER A O 1
ATOM 1255 N N . ASN A 1 152 ? -8.424 -45.709 -21.086 1.00 70.38 152 ASN A N 1
ATOM 1256 C CA . ASN A 1 152 ? -7.812 -47.029 -20.938 1.00 70.38 152 ASN A CA 1
ATOM 1257 C C . ASN A 1 152 ? -8.789 -48.062 -20.361 1.00 70.38 152 ASN A C 1
ATOM 1259 O O . ASN A 1 152 ? -8.801 -49.194 -20.836 1.00 70.38 152 ASN A O 1
ATOM 1263 N N . VAL A 1 153 ? -9.622 -47.678 -19.387 1.00 68.62 153 VAL A N 1
ATOM 1264 C CA . VAL A 1 153 ? -10.664 -48.558 -18.826 1.00 68.62 153 VAL A CA 1
ATOM 1265 C C . VAL A 1 153 ? -11.671 -48.954 -19.907 1.00 68.62 153 VAL A C 1
ATOM 1267 O O . VAL A 1 153 ? -11.872 -50.143 -20.129 1.00 68.62 153 VAL A O 1
ATOM 1270 N N . MET A 1 154 ? -12.202 -47.987 -20.662 1.00 64.88 154 MET A N 1
ATOM 1271 C CA . MET A 1 154 ? -13.131 -48.264 -21.768 1.00 64.88 154 MET A CA 1
ATOM 1272 C C . MET A 1 154 ? -12.512 -49.164 -22.846 1.00 64.88 154 MET A C 1
ATOM 1274 O O . MET A 1 154 ? -13.184 -50.008 -23.436 1.00 64.88 154 MET A O 1
ATOM 1278 N N . ARG A 1 155 ? -11.213 -48.998 -23.123 1.00 69.69 155 ARG A N 1
ATOM 1279 C CA . ARG A 1 155 ? -10.498 -49.836 -24.091 1.00 69.69 155 ARG A CA 1
ATOM 1280 C C . ARG A 1 155 ? -10.354 -51.279 -23.608 1.00 69.69 155 ARG A C 1
ATOM 1282 O O . ARG A 1 155 ? -10.422 -52.179 -24.434 1.00 69.69 155 ARG A O 1
ATOM 1289 N N . ILE A 1 156 ? -10.159 -51.497 -22.307 1.00 72.12 156 ILE A N 1
ATOM 1290 C CA . ILE A 1 156 ? -10.102 -52.838 -21.709 1.00 72.12 156 ILE A CA 1
ATOM 1291 C C . ILE A 1 156 ? -11.488 -53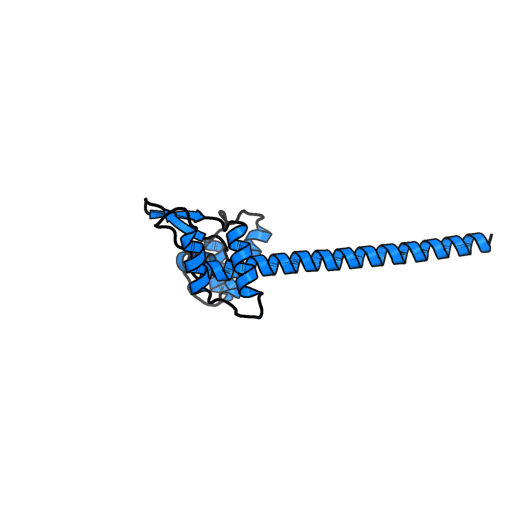.489 -21.725 1.00 72.12 156 ILE A C 1
ATOM 1293 O O . ILE A 1 156 ? -11.599 -54.639 -22.131 1.00 72.12 156 ILE A O 1
ATOM 1297 N N . GLU A 1 157 ? -12.544 -52.758 -21.359 1.00 66.69 157 GLU A N 1
ATOM 1298 C CA . GLU A 1 157 ? -13.925 -53.269 -21.396 1.00 66.69 157 GLU A CA 1
ATOM 1299 C C . GLU A 1 157 ? -14.336 -53.723 -22.805 1.00 66.69 157 GLU A C 1
ATOM 1301 O O . GLU A 1 157 ? -14.926 -54.787 -22.959 1.00 66.69 157 GLU A O 1
ATOM 1306 N N . ASN A 1 158 ? -13.944 -52.982 -23.846 1.00 69.62 158 ASN A N 1
ATOM 1307 C CA . ASN A 1 158 ? -14.185 -53.369 -25.242 1.00 69.62 158 ASN A CA 1
ATOM 1308 C C . ASN A 1 158 ? -13.355 -54.570 -25.726 1.00 69.62 158 ASN A C 1
ATOM 1310 O O . ASN A 1 158 ? -13.670 -55.123 -26.770 1.00 69.62 158 ASN A O 1
ATOM 1314 N N . LEU A 1 159 ? -12.269 -54.933 -25.037 1.00 74.88 159 LEU A N 1
ATOM 1315 C CA . LEU A 1 159 ? -11.468 -56.122 -25.364 1.00 74.88 159 LEU A CA 1
ATOM 1316 C C . LEU A 1 159 ? -11.959 -57.377 -24.629 1.00 74.88 159 LEU A C 1
ATOM 1318 O O . LEU A 1 159 ? -11.550 -58.479 -24.983 1.00 74.88 159 LEU A O 1
ATOM 1322 N N . LEU A 1 160 ? -12.769 -57.203 -23.581 1.00 75.12 160 LEU A N 1
ATOM 1323 C CA . LEU A 1 160 ? -13.315 -58.282 -22.756 1.00 75.12 160 LEU A CA 1
ATOM 1324 C C . LEU A 1 160 ? -14.748 -58.682 -23.148 1.00 75.12 160 LEU A C 1
ATOM 1326 O O . LEU A 1 160 ? -15.220 -59.712 -22.669 1.00 75.12 160 LEU A O 1
ATOM 1330 N N . ASN A 1 161 ? -15.409 -57.889 -23.995 1.00 64.19 161 ASN A N 1
ATOM 1331 C CA . ASN A 1 161 ? -16.699 -58.187 -24.631 1.00 64.19 161 ASN A CA 1
ATOM 1332 C C . ASN A 1 161 ? -16.494 -58.658 -26.072 1.00 64.19 161 ASN A C 1
ATOM 1334 O O . ASN A 1 161 ? -17.297 -59.505 -26.519 1.00 64.19 161 ASN A O 1
#

Radius of gyration: 23.75 Å; chains: 1; bounding box: 40×82×51 Å

Sequence (161 aa):
EESGLSEIVKKEIKCANIEYRKIDWKTIQSEFNIKFRLNRNIKSLQEKYNKHLRADVYISDSEGKRRSYPFTGEHVELILSAKLNELGRWPWKFLSEEINKHLPISKVRCTPNQVKNKYHTEKEKQKKMAGFALIDMSIKESLVNKSKTLSNVMRIENLLN

pLDDT: mean 71.4, std 12.88, range [38.34, 92.5]